Protein AF-A0A7Z8Z930-F1 (afdb_monomer_lite)

pLDDT: mean 85.15, std 15.73, range [36.62, 97.25]

Structure (mmCIF, N/CA/C/O backbone):
data_AF-A0A7Z8Z930-F1
#
_entry.id   AF-A0A7Z8Z930-F1
#
loop_
_atom_site.group_PDB
_atom_site.id
_atom_site.type_symbol
_atom_site.label_atom_id
_atom_site.label_alt_id
_atom_site.label_comp_id
_atom_site.label_asym_id
_atom_site.label_entity_id
_atom_site.label_seq_id
_atom_site.pdbx_PDB_ins_code
_atom_site.Cartn_x
_atom_site.Cartn_y
_atom_site.Cartn_z
_atom_site.occupancy
_atom_site.B_iso_or_equiv
_atom_site.auth_seq_id
_atom_site.auth_comp_id
_atom_site.auth_asym_id
_atom_site.auth_atom_id
_atom_site.pdbx_PDB_model_num
ATOM 1 N N . MET A 1 1 ? -2.636 -8.392 13.521 1.00 57.28 1 MET A N 1
ATOM 2 C CA . MET A 1 1 ? -1.288 -8.944 13.251 1.00 57.28 1 MET A CA 1
ATOM 3 C C . MET A 1 1 ? -0.399 -7.845 12.679 1.00 57.28 1 MET A C 1
ATOM 5 O O . MET A 1 1 ? -0.938 -7.001 11.967 1.00 57.28 1 MET A O 1
ATOM 9 N N . PRO A 1 2 ? 0.914 -7.826 12.970 1.00 68.19 2 PRO A N 1
ATOM 10 C CA . PRO A 1 2 ? 1.836 -6.862 12.371 1.00 68.19 2 PRO A CA 1
ATOM 11 C C . PRO A 1 2 ? 1.933 -7.048 10.858 1.00 68.19 2 PRO A C 1
ATOM 13 O O . PRO A 1 2 ? 2.061 -8.174 10.365 1.00 68.19 2 PRO A O 1
ATOM 16 N N . VAL A 1 3 ? 1.929 -5.941 10.119 1.00 73.56 3 VAL A N 1
ATOM 17 C CA . VAL A 1 3 ? 2.059 -5.966 8.656 1.00 73.56 3 VAL A CA 1
ATOM 18 C C . VAL A 1 3 ? 3.474 -6.368 8.226 1.00 73.56 3 VAL A C 1
ATOM 20 O O . VAL A 1 3 ? 4.476 -5.809 8.672 1.00 73.56 3 VAL A O 1
ATOM 23 N N . ARG A 1 4 ? 3.582 -7.357 7.329 1.00 78.00 4 ARG A N 1
ATOM 24 C CA . ARG A 1 4 ? 4.873 -7.878 6.843 1.00 78.00 4 ARG A CA 1
ATOM 25 C C . ARG A 1 4 ? 5.242 -7.266 5.489 1.00 78.00 4 ARG A C 1
ATOM 27 O O . ARG A 1 4 ? 4.748 -7.703 4.457 1.00 78.00 4 ARG A O 1
ATOM 34 N N . TRP A 1 5 ? 6.179 -6.317 5.474 1.00 82.31 5 TRP A N 1
ATOM 35 C CA . TRP A 1 5 ? 6.638 -5.651 4.241 1.00 82.31 5 TRP A CA 1
ATOM 36 C C . TRP A 1 5 ? 7.535 -6.527 3.345 1.00 82.31 5 TRP A C 1
ATOM 38 O O . TRP A 1 5 ? 7.648 -6.281 2.147 1.00 82.31 5 TRP A O 1
ATOM 48 N N . LYS A 1 6 ? 8.166 -7.580 3.893 1.00 87.25 6 LYS A N 1
ATOM 49 C CA . LYS A 1 6 ? 9.123 -8.434 3.154 1.00 87.25 6 LYS A CA 1
ATOM 50 C C . LYS A 1 6 ? 8.535 -9.038 1.872 1.00 87.25 6 LYS A C 1
ATOM 52 O O . LYS A 1 6 ? 9.249 -9.184 0.885 1.00 87.25 6 LYS A O 1
ATOM 57 N N . GLY A 1 7 ? 7.238 -9.360 1.874 1.00 90.50 7 GLY A N 1
ATOM 58 C CA . GLY A 1 7 ? 6.550 -9.862 0.683 1.00 90.50 7 GLY A CA 1
ATOM 59 C C . GLY A 1 7 ? 6.536 -8.845 -0.463 1.00 90.50 7 GLY A C 1
ATOM 60 O O . GLY A 1 7 ? 6.716 -9.232 -1.613 1.00 90.50 7 GLY A O 1
ATOM 61 N N . ALA A 1 8 ? 6.387 -7.554 -0.150 1.00 93.00 8 ALA A N 1
ATOM 62 C CA . ALA A 1 8 ? 6.377 -6.473 -1.135 1.00 93.00 8 ALA A CA 1
ATOM 63 C C . ALA A 1 8 ? 7.746 -6.329 -1.813 1.00 93.00 8 ALA A C 1
ATOM 65 O O . ALA A 1 8 ? 7.830 -6.163 -3.027 1.00 93.00 8 ALA A O 1
ATOM 66 N N . ALA A 1 9 ? 8.822 -6.468 -1.032 1.00 92.81 9 ALA A N 1
ATOM 67 C CA . ALA A 1 9 ? 10.189 -6.460 -1.545 1.00 92.81 9 ALA A CA 1
ATOM 68 C C . ALA A 1 9 ? 10.449 -7.631 -2.502 1.00 92.81 9 ALA A C 1
ATOM 70 O O . ALA A 1 9 ? 11.022 -7.437 -3.572 1.00 92.81 9 ALA A O 1
ATOM 71 N N . SER A 1 10 ? 9.992 -8.836 -2.137 1.00 93.06 10 SER A N 1
ATOM 72 C CA . SER A 1 10 ? 10.103 -10.014 -3.003 1.00 93.06 10 SER A CA 1
ATOM 73 C C . SER A 1 10 ? 9.321 -9.830 -4.303 1.00 93.06 10 SER A C 1
ATOM 75 O O . SER A 1 10 ? 9.858 -10.109 -5.369 1.00 93.06 10 SER A O 1
ATOM 77 N N . LEU A 1 11 ? 8.083 -9.328 -4.230 1.00 93.94 11 LEU A N 1
ATOM 78 C CA . LEU A 1 11 ? 7.245 -9.070 -5.405 1.00 93.94 11 LEU A CA 1
ATOM 79 C C . LEU A 1 11 ? 7.896 -8.053 -6.354 1.00 93.94 11 LEU A C 1
ATOM 81 O O . LEU A 1 11 ? 7.994 -8.303 -7.554 1.00 93.94 11 LEU A O 1
ATOM 85 N N . CYS A 1 12 ? 8.383 -6.939 -5.805 1.00 94.44 12 CYS A N 1
ATOM 86 C CA . CYS A 1 12 ? 9.110 -5.907 -6.543 1.00 94.44 12 CYS A CA 1
ATOM 87 C C . CYS A 1 12 ? 10.331 -6.494 -7.273 1.00 94.44 12 CYS A C 1
ATOM 89 O O . CYS A 1 12 ? 10.529 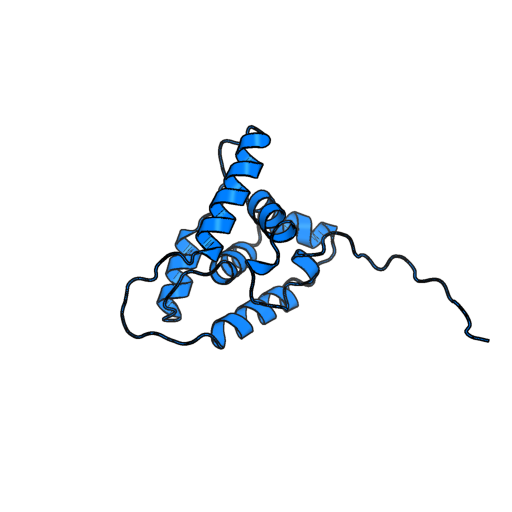-6.254 -8.465 1.00 94.44 12 CYS A O 1
ATOM 91 N N . GLN A 1 13 ? 11.104 -7.340 -6.585 1.00 93.12 13 GLN A N 1
ATOM 92 C CA . GLN A 1 13 ? 12.273 -7.993 -7.166 1.00 93.12 13 GLN A CA 1
ATOM 93 C C . GLN A 1 13 ? 11.907 -8.983 -8.279 1.00 93.12 13 GLN A C 1
ATOM 95 O O . GLN A 1 13 ? 12.541 -8.960 -9.332 1.00 93.12 13 GLN A O 1
ATOM 100 N N . THR A 1 14 ? 10.882 -9.820 -8.088 1.00 93.31 14 THR A N 1
ATOM 101 C CA . THR A 1 14 ? 10.423 -10.779 -9.109 1.00 93.31 14 THR A CA 1
ATOM 102 C C . THR A 1 14 ? 9.923 -10.081 -10.374 1.00 93.31 14 THR A C 1
ATOM 104 O O . THR A 1 14 ? 10.151 -10.586 -11.471 1.00 93.31 14 THR A O 1
ATOM 107 N N . ARG A 1 15 ? 9.292 -8.907 -10.247 1.00 93.50 15 ARG A N 1
ATOM 108 C CA . ARG A 1 15 ? 8.837 -8.098 -11.392 1.00 93.50 15 ARG A CA 1
ATOM 109 C C . ARG A 1 15 ? 9.923 -7.195 -11.992 1.00 93.50 15 ARG A C 1
ATOM 111 O O . ARG A 1 15 ? 9.688 -6.561 -13.017 1.00 93.50 15 ARG A O 1
ATOM 118 N N . ALA A 1 16 ? 11.119 -7.176 -11.398 1.00 93.94 16 ALA A N 1
ATOM 119 C CA . ALA A 1 16 ? 12.235 -6.313 -11.778 1.00 93.94 16 ALA A CA 1
ATOM 120 C C . ALA A 1 16 ? 11.886 -4.814 -11.737 1.00 93.94 16 ALA A C 1
ATOM 122 O O . ALA A 1 16 ? 12.313 -4.050 -12.599 1.00 93.94 16 ALA A O 1
ATOM 123 N N . HIS A 1 17 ? 11.114 -4.374 -10.743 1.00 94.31 17 HIS A N 1
ATOM 124 C CA . HIS A 1 17 ? 10.868 -2.948 -10.518 1.00 94.31 17 HIS A CA 1
ATOM 125 C C . HIS A 1 17 ? 12.024 -2.323 -9.723 1.00 94.31 17 HIS A C 1
ATOM 127 O O . HIS A 1 17 ? 12.658 -2.984 -8.899 1.00 94.31 17 HIS A O 1
ATOM 133 N N . ALA A 1 18 ? 12.319 -1.045 -9.976 1.00 93.06 18 ALA A N 1
ATOM 134 C CA . ALA A 1 18 ? 13.427 -0.345 -9.318 1.00 93.06 18 ALA A CA 1
ATOM 135 C C . ALA A 1 18 ? 13.141 -0.026 -7.838 1.00 93.06 18 ALA A C 1
ATOM 137 O O . ALA A 1 18 ? 14.049 -0.051 -7.004 1.00 93.06 18 ALA A O 1
ATOM 138 N N . GLU A 1 19 ? 11.877 0.254 -7.517 1.00 94.81 19 GLU A N 1
ATOM 139 C CA . GLU A 1 19 ? 11.442 0.683 -6.192 1.00 94.81 19 GLU A CA 1
ATOM 140 C C . GLU A 1 19 ? 10.281 -0.168 -5.676 1.00 94.81 19 GLU A C 1
ATOM 142 O O . GLU A 1 19 ? 9.377 -0.572 -6.415 1.00 94.81 19 GLU A O 1
ATOM 147 N N . ILE A 1 20 ? 10.288 -0.404 -4.367 1.00 95.38 20 ILE A N 1
ATOM 148 C CA . ILE A 1 20 ? 9.165 -0.957 -3.629 1.00 95.38 20 ILE A CA 1
ATOM 149 C C . ILE A 1 20 ? 8.177 0.188 -3.415 1.00 95.38 20 ILE A C 1
ATOM 151 O O . ILE A 1 20 ? 8.435 1.150 -2.683 1.00 95.38 20 ILE A O 1
ATOM 155 N N . LEU A 1 21 ? 7.046 0.070 -4.095 1.00 96.06 21 LEU A N 1
ATOM 156 C CA . LEU A 1 21 ? 5.945 1.028 -4.056 1.00 96.06 21 LEU A CA 1
ATOM 157 C C . LEU A 1 21 ? 4.850 0.585 -3.070 1.00 96.06 21 LEU A C 1
ATOM 159 O O . LEU A 1 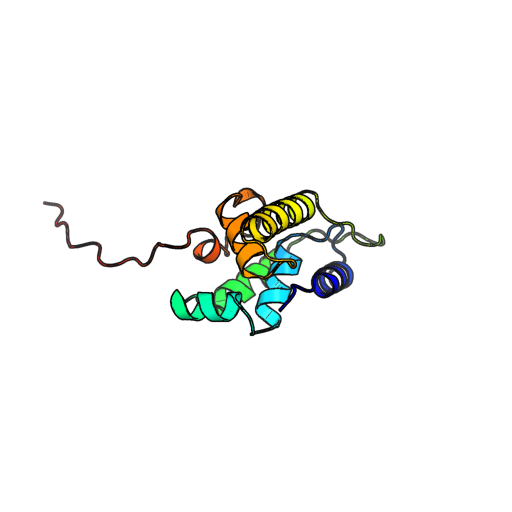21 ? 4.738 -0.621 -2.808 1.00 96.06 21 LEU A O 1
ATOM 163 N N . PRO A 1 22 ? 4.020 1.511 -2.559 1.00 95.50 22 PRO A N 1
ATOM 164 C CA . PRO A 1 22 ? 2.834 1.186 -1.763 1.00 95.50 22 PRO A CA 1
ATOM 165 C C . PRO A 1 22 ? 1.926 0.113 -2.389 1.00 95.50 22 PRO A C 1
ATOM 167 O O . PRO A 1 22 ? 1.434 -0.762 -1.676 1.00 95.50 22 PRO A O 1
ATOM 170 N N . GLU A 1 23 ? 1.793 0.084 -3.716 1.00 95.75 23 GLU A N 1
ATOM 171 C CA . GLU A 1 23 ? 1.015 -0.898 -4.486 1.00 95.75 23 GLU A CA 1
ATOM 172 C C . GLU A 1 23 ? 1.523 -2.328 -4.298 1.00 95.75 23 GLU A C 1
ATOM 174 O O . GLU A 1 23 ? 0.730 -3.256 -4.136 1.00 95.75 23 GLU A O 1
ATOM 179 N N . HIS A 1 24 ? 2.845 -2.521 -4.239 1.00 95.81 24 HIS A N 1
ATOM 180 C CA . HIS A 1 24 ? 3.422 -3.842 -3.979 1.00 95.81 24 HIS A CA 1
ATOM 181 C C . HIS A 1 24 ? 3.017 -4.352 -2.601 1.00 95.81 24 HIS A C 1
ATOM 183 O O . HIS A 1 24 ? 2.744 -5.539 -2.420 1.00 95.81 24 HIS A O 1
ATOM 189 N N . TRP A 1 25 ? 3.007 -3.460 -1.610 1.00 93.94 25 TRP A N 1
ATOM 190 C CA . TRP A 1 25 ? 2.609 -3.833 -0.263 1.00 93.94 25 TRP A CA 1
ATOM 191 C C . TRP A 1 25 ? 1.113 -4.089 -0.189 1.00 93.94 25 TRP A C 1
ATOM 193 O O . TRP A 1 25 ? 0.695 -5.085 0.402 1.00 93.94 25 TRP A O 1
ATOM 203 N N . ARG A 1 26 ? 0.317 -3.251 -0.853 1.00 92.25 26 ARG A N 1
ATOM 204 C CA . ARG A 1 26 ? -1.131 -3.389 -0.901 1.00 92.25 26 ARG A CA 1
ATOM 205 C C . AR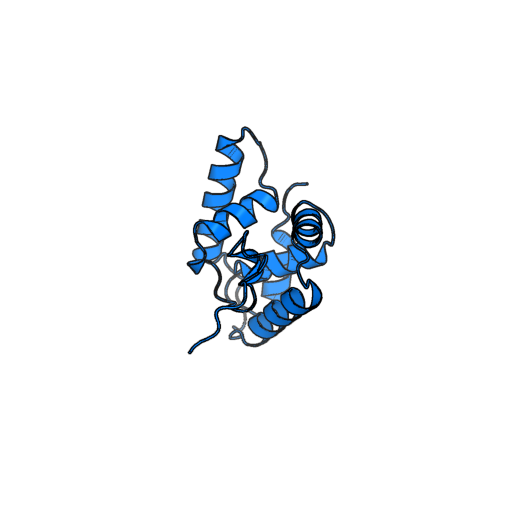G A 1 26 ? -1.558 -4.726 -1.493 1.00 92.25 26 ARG A C 1
ATOM 207 O O . ARG A 1 26 ? -2.344 -5.422 -0.856 1.00 92.25 26 ARG A O 1
ATOM 214 N N . LEU A 1 27 ? -0.983 -5.123 -2.629 1.00 93.62 27 LEU A N 1
ATOM 215 C CA . LEU A 1 27 ? -1.276 -6.417 -3.248 1.00 93.62 27 LEU A CA 1
ATOM 216 C C . LEU A 1 27 ? -0.951 -7.578 -2.296 1.00 93.62 27 LEU A C 1
ATOM 218 O O . LEU A 1 27 ? -1.763 -8.478 -2.115 1.00 93.62 27 LEU A O 1
ATOM 222 N N . LYS A 1 28 ? 0.192 -7.529 -1.598 1.00 92.38 28 LYS A N 1
ATOM 223 C CA . LYS A 1 28 ? 0.546 -8.569 -0.617 1.00 92.38 28 LYS A CA 1
ATOM 224 C C . LYS A 1 28 ? -0.381 -8.608 0.598 1.00 92.38 28 LYS A C 1
ATOM 226 O O . LYS A 1 28 ? -0.532 -9.679 1.174 1.00 92.38 28 LYS A O 1
ATOM 231 N N . LEU A 1 29 ? -0.960 -7.480 1.011 1.00 90.12 29 LEU A N 1
ATOM 232 C CA . LEU A 1 29 ? -1.962 -7.454 2.083 1.00 90.12 29 LEU A CA 1
ATOM 233 C C . LEU A 1 29 ? -3.289 -8.062 1.617 1.00 90.12 29 LEU A C 1
ATOM 235 O O . LEU A 1 29 ? -3.913 -8.779 2.389 1.00 90.12 29 LEU A O 1
ATOM 239 N N . LEU A 1 30 ? -3.697 -7.819 0.366 1.00 89.94 30 LEU A N 1
ATOM 240 C CA . LEU A 1 30 ? -4.873 -8.470 -0.222 1.00 89.94 30 LEU A CA 1
ATOM 241 C C . LEU A 1 30 ? -4.669 -9.990 -0.318 1.00 89.94 30 LEU A C 1
ATOM 243 O O . LEU A 1 30 ? -5.544 -10.753 0.073 1.00 89.94 30 LEU A O 1
ATOM 247 N N . GLU A 1 31 ? -3.481 -10.427 -0.746 1.00 90.19 31 GLU A N 1
ATOM 248 C CA . GLU A 1 31 ? -3.135 -11.849 -0.913 1.00 90.19 31 GLU A CA 1
ATOM 249 C C . GLU A 1 31 ? -3.188 -12.638 0.398 1.00 90.19 31 GLU A C 1
ATOM 251 O O . GLU A 1 31 ? -3.463 -13.834 0.392 1.00 90.19 31 GLU A O 1
ATOM 256 N N . GLN A 1 32 ? -2.909 -11.984 1.531 1.00 87.88 32 GLN A N 1
ATOM 257 C CA . GLN A 1 32 ? -2.980 -12.631 2.842 1.00 87.88 32 GLN A CA 1
ATOM 258 C C . GLN A 1 32 ? -4.399 -13.099 3.175 1.00 87.88 32 GLN A C 1
ATOM 260 O O . GLN A 1 32 ? -4.547 -14.071 3.909 1.00 87.88 32 GLN A O 1
ATOM 265 N N . GLY A 1 33 ? -5.430 -12.427 2.652 1.00 83.19 33 GLY A N 1
ATOM 266 C CA . GLY A 1 33 ? -6.827 -12.812 2.853 1.00 83.19 33 GLY A CA 1
ATOM 267 C C . GLY A 1 33 ? -7.327 -12.691 4.298 1.00 83.19 33 GLY A C 1
ATOM 268 O O . GLY A 1 33 ? -8.483 -13.012 4.569 1.00 83.19 33 GLY A O 1
ATOM 269 N N . GLU A 1 34 ? -6.519 -12.175 5.226 1.00 84.69 34 GLU A N 1
ATOM 270 C CA . GLU A 1 34 ? -6.842 -12.043 6.648 1.00 84.69 34 GLU A CA 1
ATOM 271 C C . GLU A 1 34 ? -6.436 -10.674 7.221 1.00 84.69 34 GLU A C 1
ATOM 273 O O . GLU A 1 34 ? -5.584 -9.969 6.680 1.00 84.69 34 GLU A O 1
ATOM 278 N N . GLY A 1 35 ? -7.032 -10.299 8.358 1.00 85.94 35 GLY A N 1
ATOM 279 C CA . GLY A 1 35 ? -6.727 -9.054 9.073 1.00 85.94 35 GLY A CA 1
ATOM 280 C C . GLY A 1 35 ? -7.712 -7.915 8.802 1.00 85.94 35 GLY A C 1
ATOM 281 O O . GLY A 1 35 ? -8.829 -8.141 8.337 1.00 85.94 35 GLY A O 1
ATOM 282 N N . ASP A 1 36 ? -7.309 -6.682 9.140 1.00 89.94 36 ASP A N 1
ATOM 283 C CA . ASP A 1 36 ? -8.225 -5.529 9.142 1.00 89.94 36 ASP A CA 1
ATOM 284 C C . ASP A 1 36 ? -8.771 -5.242 7.735 1.00 89.94 36 ASP A C 1
ATOM 286 O O . ASP A 1 36 ? -9.934 -4.890 7.580 1.00 89.94 36 ASP A O 1
ATOM 290 N N . LEU A 1 37 ? -7.949 -5.454 6.703 1.00 86.12 37 LEU A N 1
ATOM 291 C CA . LEU A 1 37 ? -8.346 -5.300 5.308 1.00 86.12 37 LEU A CA 1
ATOM 292 C C . LEU A 1 37 ? -9.522 -6.211 4.924 1.00 86.12 37 LEU A C 1
ATOM 294 O O . LEU A 1 37 ? -10.498 -5.729 4.364 1.00 86.12 37 LEU A O 1
ATOM 298 N N . THR A 1 38 ? -9.470 -7.500 5.261 1.00 87.69 38 THR A N 1
ATOM 299 C CA . THR A 1 38 ? -10.569 -8.434 4.966 1.00 87.69 38 THR A CA 1
ATOM 300 C C . THR A 1 38 ? -11.843 -8.069 5.721 1.00 87.69 38 THR A C 1
ATOM 302 O O . THR A 1 38 ? -12.939 -8.229 5.189 1.00 87.69 38 THR A O 1
ATOM 305 N N . VAL A 1 39 ? -11.716 -7.574 6.956 1.00 90.31 39 VAL A N 1
ATOM 306 C CA . VAL A 1 39 ? -12.869 -7.108 7.740 1.00 90.31 39 VAL A CA 1
ATOM 307 C C . VAL A 1 39 ? -13.501 -5.889 7.073 1.00 90.31 39 VAL A C 1
ATOM 309 O O . VAL A 1 39 ? -14.700 -5.899 6.819 1.00 90.31 39 VAL A O 1
ATOM 312 N N . LEU A 1 40 ? -12.701 -4.882 6.719 1.00 87.81 40 LEU A N 1
ATOM 313 C CA . LEU A 1 40 ? -13.180 -3.669 6.051 1.00 87.81 40 LEU A CA 1
ATOM 314 C C . LEU A 1 40 ? -13.791 -3.976 4.682 1.00 87.81 40 LEU A C 1
ATOM 316 O O . LEU A 1 40 ? -14.872 -3.483 4.387 1.00 87.81 40 LEU A O 1
ATOM 320 N N . ALA A 1 41 ? -13.162 -4.848 3.895 1.00 87.69 4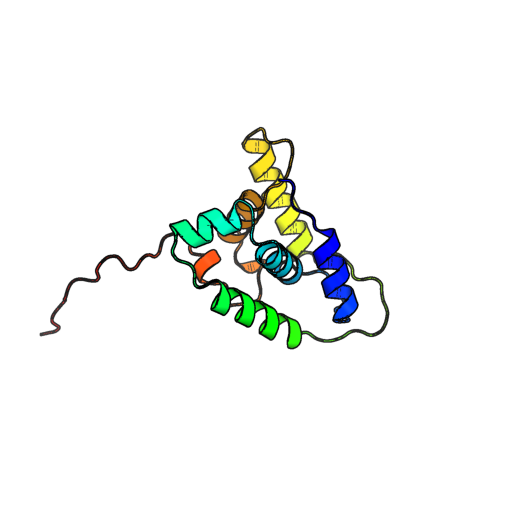1 ALA A N 1
ATOM 321 C CA . ALA A 1 41 ? -13.691 -5.281 2.608 1.00 87.69 41 ALA A CA 1
ATOM 322 C C . ALA A 1 41 ? -15.094 -5.884 2.719 1.00 87.69 41 ALA A C 1
ATOM 324 O O . ALA A 1 41 ? -15.941 -5.623 1.876 1.00 87.69 41 ALA A O 1
ATOM 325 N N . ARG A 1 42 ? -15.355 -6.662 3.776 1.00 88.19 42 ARG A N 1
ATOM 326 C CA . ARG A 1 42 ? -16.688 -7.216 4.040 1.00 88.19 42 ARG A CA 1
ATOM 327 C C . ARG A 1 42 ? -17.667 -6.154 4.526 1.00 88.19 42 ARG A C 1
ATOM 329 O O . ARG A 1 42 ? -18.810 -6.171 4.099 1.00 88.19 42 ARG A O 1
ATOM 336 N N . CYS A 1 43 ? -17.232 -5.259 5.413 1.00 89.12 43 CYS A N 1
ATOM 337 C CA . CYS A 1 43 ? -18.090 -4.206 5.960 1.00 89.12 43 CYS A CA 1
ATOM 338 C C . CYS A 1 43 ? -18.536 -3.188 4.904 1.00 89.12 43 CYS A C 1
ATOM 340 O O . CYS A 1 43 ? -19.635 -2.663 5.013 1.00 89.12 43 CYS A O 1
ATOM 342 N N . TYR A 1 44 ? -17.680 -2.898 3.923 1.00 86.75 44 TYR A N 1
ATOM 343 C CA . TYR A 1 44 ? -17.933 -1.922 2.859 1.00 86.75 44 TYR A CA 1
ATOM 344 C C . TYR A 1 44 ? -18.232 -2.571 1.503 1.00 86.75 44 TYR A C 1
ATOM 346 O O . TYR A 1 44 ? -18.212 -1.881 0.490 1.00 86.75 44 TYR A O 1
ATOM 354 N N . GLU A 1 45 ? -18.456 -3.889 1.483 1.00 88.06 45 GLU A N 1
ATOM 355 C CA . GLU A 1 45 ? -18.796 -4.659 0.278 1.00 88.06 45 GLU A CA 1
ATOM 356 C C . GLU A 1 45 ? -17.849 -4.394 -0.905 1.00 88.06 45 GLU A C 1
ATOM 358 O O . GLU A 1 45 ? -18.255 -4.264 -2.058 1.00 88.06 45 GLU A O 1
ATOM 363 N N . TRP A 1 46 ? -16.549 -4.303 -0.618 1.00 88.75 46 TRP A N 1
ATOM 364 C CA . TRP A 1 46 ? -15.545 -4.081 -1.649 1.00 88.75 46 TRP A CA 1
ATOM 365 C C . TRP A 1 46 ? -15.474 -5.265 -2.611 1.00 88.75 46 TRP A C 1
ATOM 367 O O . TRP A 1 46 ? -15.318 -6.415 -2.190 1.00 88.75 46 TRP A O 1
ATOM 377 N N . ASP A 1 47 ? -15.475 -4.964 -3.910 1.00 89.75 47 ASP A N 1
ATOM 378 C CA . ASP A 1 47 ? -15.122 -5.930 -4.944 1.00 89.75 47 ASP A CA 1
ATOM 379 C C . ASP A 1 47 ? -13.610 -6.201 -4.904 1.00 89.75 47 ASP A C 1
ATOM 381 O O . ASP A 1 47 ? -12.784 -5.513 -5.511 1.00 89.75 47 ASP A O 1
ATOM 385 N N . MET A 1 48 ? -13.246 -7.211 -4.119 1.00 88.50 48 MET A N 1
ATOM 386 C CA . MET A 1 48 ? -11.858 -7.599 -3.889 1.00 88.50 48 MET A CA 1
ATOM 387 C C . MET A 1 48 ? -11.180 -8.153 -5.140 1.00 88.50 48 MET A C 1
ATOM 389 O O . MET A 1 48 ? -9.965 -7.993 -5.274 1.00 88.50 48 MET A O 1
ATOM 393 N N . ASP A 1 49 ? -11.942 -8.768 -6.045 1.00 91.50 49 ASP A N 1
ATOM 394 C CA . ASP A 1 49 ? -11.405 -9.297 -7.294 1.00 91.50 49 ASP A CA 1
ATOM 395 C C . ASP A 1 49 ? -11.031 -8.143 -8.224 1.00 91.50 49 ASP A C 1
ATOM 397 O O . ASP A 1 49 ? -9.906 -8.112 -8.728 1.00 91.50 49 ASP A O 1
ATOM 401 N N . SER A 1 50 ? -11.905 -7.144 -8.374 1.00 91.69 50 SER A N 1
ATOM 402 C CA . SER A 1 50 ? -11.603 -5.940 -9.159 1.00 91.69 50 SER A CA 1
ATOM 403 C C . SER A 1 50 ? -10.394 -5.181 -8.602 1.00 91.69 50 SER A C 1
ATOM 405 O O . SER A 1 50 ? -9.440 -4.918 -9.336 1.00 91.69 50 SER A O 1
ATOM 407 N N . LEU A 1 51 ? -10.347 -4.937 -7.284 1.00 91.44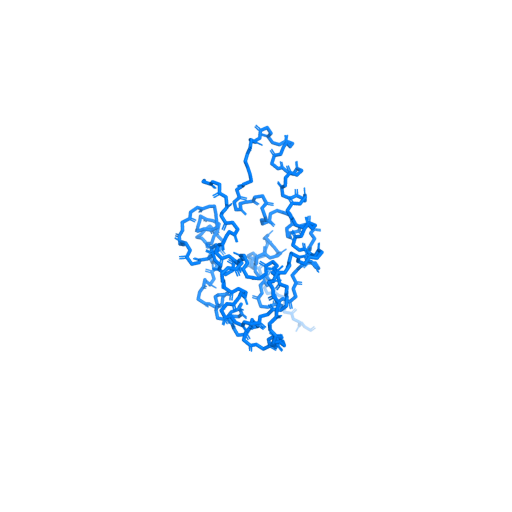 51 LEU A N 1
ATOM 408 C CA . LEU A 1 51 ? -9.200 -4.284 -6.630 1.00 91.44 51 LEU A CA 1
ATOM 409 C C . LEU A 1 51 ? -7.884 -5.045 -6.851 1.00 91.44 51 LEU A C 1
ATOM 411 O O . LEU A 1 51 ? -6.822 -4.439 -7.028 1.00 91.44 51 LEU A O 1
ATOM 415 N N . TRP A 1 52 ? -7.939 -6.379 -6.806 1.00 93.50 52 TRP A N 1
ATOM 416 C CA . TRP A 1 52 ? -6.787 -7.231 -7.071 1.00 93.50 52 TRP A CA 1
ATOM 417 C C . TRP A 1 52 ? -6.316 -7.105 -8.521 1.00 93.50 52 TRP A C 1
ATOM 419 O O . TRP A 1 52 ? -5.121 -6.909 -8.754 1.00 93.50 52 TRP A O 1
ATOM 429 N N . GLN A 1 53 ? -7.233 -7.207 -9.488 1.00 94.56 53 GLN A N 1
ATOM 430 C CA . GLN A 1 53 ? -6.907 -7.124 -10.915 1.00 94.56 53 GLN A CA 1
ATOM 431 C C . GLN A 1 53 ? -6.341 -5.754 -11.290 1.00 94.56 53 GLN A C 1
ATOM 433 O O . GLN A 1 53 ? -5.331 -5.694 -11.994 1.00 94.56 53 GLN A O 1
ATOM 438 N N . ASP A 1 54 ? -6.913 -4.674 -10.762 1.00 94.50 54 ASP A N 1
ATOM 439 C CA . ASP A 1 54 ? -6.439 -3.313 -11.015 1.00 94.50 54 ASP A CA 1
ATOM 440 C C . ASP A 1 54 ? -5.007 -3.109 -10.513 1.00 94.50 54 ASP A C 1
ATOM 442 O O . ASP A 1 54 ? -4.144 -2.613 -11.244 1.00 94.50 54 ASP A O 1
ATOM 446 N N . LEU A 1 55 ? -4.710 -3.561 -9.290 1.00 94.69 55 LEU A N 1
ATOM 447 C CA . LEU A 1 55 ? -3.352 -3.526 -8.742 1.00 94.69 55 LEU A CA 1
ATOM 448 C C . LEU A 1 55 ? -2.376 -4.369 -9.556 1.00 94.69 55 LEU A C 1
ATOM 450 O O . LEU A 1 55 ? -1.248 -3.939 -9.812 1.00 94.69 55 LEU A O 1
ATOM 454 N N . LEU A 1 56 ? -2.787 -5.583 -9.924 1.00 95.31 56 LEU A N 1
ATOM 455 C CA . LEU A 1 56 ? -1.950 -6.515 -10.664 1.00 95.31 56 LEU A CA 1
ATOM 456 C C . LEU A 1 56 ? -1.593 -5.940 -12.038 1.00 95.31 56 LEU A C 1
ATOM 458 O O . LEU A 1 56 ? -0.406 -5.853 -12.368 1.00 95.31 56 LEU A O 1
ATOM 462 N N . GLY A 1 57 ? -2.606 -5.479 -12.776 1.00 96.00 57 GLY A N 1
ATOM 463 C CA . GLY A 1 57 ? -2.473 -4.870 -14.094 1.00 96.00 57 GLY A CA 1
ATOM 464 C C . GLY A 1 57 ? -1.664 -3.577 -14.055 1.00 96.00 57 GLY A C 1
ATOM 465 O O . GLY A 1 57 ? -0.770 -3.383 -14.880 1.00 96.00 57 GLY A O 1
ATOM 466 N N . TRP A 1 58 ? -1.889 -2.722 -13.054 1.00 96.31 58 TRP A N 1
ATOM 467 C CA . TRP A 1 58 ? -1.082 -1.517 -12.869 1.00 96.31 58 TRP A CA 1
ATOM 468 C C . TRP A 1 58 ? 0.389 -1.855 -12.624 1.00 96.31 58 TRP A C 1
ATOM 470 O O . TRP A 1 58 ? 1.272 -1.279 -13.265 1.00 96.31 58 TRP A O 1
ATOM 480 N N . LEU A 1 59 ? 0.667 -2.820 -11.741 1.00 96.06 59 LEU A N 1
ATOM 481 C CA . LEU A 1 59 ? 2.028 -3.266 -11.465 1.00 96.06 59 LEU A CA 1
ATOM 482 C C . LEU A 1 59 ? 2.674 -3.911 -12.704 1.00 96.06 59 LEU A C 1
ATOM 484 O O . LEU A 1 59 ? 3.881 -3.792 -12.869 1.00 96.06 59 LEU A O 1
ATOM 488 N N . ASP A 1 60 ? 1.926 -4.597 -13.569 1.00 95.44 60 ASP A N 1
ATOM 489 C CA . ASP A 1 60 ? 2.478 -5.236 -14.778 1.00 95.44 60 ASP A CA 1
ATOM 490 C C . ASP A 1 60 ? 2.897 -4.226 -15.857 1.00 95.44 60 ASP A C 1
ATOM 492 O O . ASP A 1 60 ? 3.764 -4.528 -16.683 1.00 95.44 60 ASP A O 1
ATOM 496 N N . ASN A 1 61 ? 2.346 -3.012 -15.797 1.00 94.81 61 ASN A N 1
ATOM 497 C CA . ASN A 1 61 ? 2.670 -1.899 -16.688 1.00 94.81 61 ASN A CA 1
ATOM 498 C C . ASN A 1 61 ? 3.849 -1.036 -16.204 1.00 94.81 61 ASN A C 1
ATOM 500 O O . ASN A 1 61 ? 4.236 -0.090 -16.893 1.00 94.81 61 ASN A O 1
ATOM 504 N N . GLN A 1 62 ? 4.435 -1.330 -15.039 1.00 94.69 62 GLN A N 1
ATOM 505 C CA . GLN A 1 62 ? 5.550 -0.540 -14.520 1.00 94.69 62 GLN A CA 1
ATOM 506 C C . GLN A 1 62 ? 6.856 -0.822 -15.277 1.00 94.69 62 GLN A C 1
ATOM 508 O O . GLN A 1 62 ? 7.104 -1.949 -15.725 1.00 94.69 62 GLN A O 1
ATOM 513 N N . PRO A 1 63 ? 7.733 0.189 -15.424 1.00 92.12 63 PRO A N 1
ATOM 514 C CA . PRO A 1 63 ? 9.003 0.010 -16.105 1.00 92.12 63 PRO A CA 1
ATOM 515 C C . PRO A 1 63 ? 9.877 -0.999 -15.358 1.00 92.12 63 PRO A C 1
ATOM 517 O O . PRO A 1 63 ? 10.101 -0.906 -14.148 1.00 92.12 63 PRO A O 1
ATOM 520 N N . ARG A 1 64 ? 10.423 -1.951 -16.116 1.00 92.25 64 ARG A N 1
ATOM 521 C CA . ARG A 1 64 ? 11.384 -2.925 -15.602 1.00 92.25 64 ARG A CA 1
ATOM 522 C C . ARG A 1 64 ? 12.784 -2.326 -15.630 1.00 92.25 64 ARG A C 1
ATOM 524 O O . ARG A 1 64 ? 13.195 -1.735 -16.625 1.00 92.25 64 ARG A O 1
ATOM 531 N N . SER A 1 65 ? 13.529 -2.518 -14.553 1.00 85.75 65 SER A N 1
ATOM 532 C CA . SER A 1 65 ? 14.911 -2.084 -14.399 1.00 85.75 65 SER A CA 1
ATOM 533 C C . SER A 1 65 ? 15.817 -3.289 -14.188 1.00 85.75 65 SER A C 1
ATOM 535 O O . SER A 1 65 ? 15.536 -4.190 -13.394 1.00 85.75 65 SER A O 1
ATOM 537 N N . VAL A 1 66 ? 16.926 -3.329 -14.923 1.00 71.94 66 VAL A N 1
ATOM 538 C CA . VAL A 1 66 ? 17.841 -4.467 -14.909 1.00 71.94 66 VAL A CA 1
ATOM 539 C C . VAL A 1 66 ? 18.876 -4.262 -13.797 1.00 71.94 66 VAL A C 1
ATOM 541 O O . VAL A 1 66 ? 19.771 -3.437 -13.919 1.00 71.94 66 VAL A O 1
ATOM 544 N N . ARG A 1 67 ? 18.770 -5.081 -12.740 1.00 63.12 67 ARG A N 1
ATOM 545 C CA . ARG A 1 67 ? 19.799 -5.362 -11.714 1.00 63.12 67 ARG A CA 1
ATOM 546 C C . ARG A 1 67 ? 20.196 -4.224 -10.765 1.00 63.12 67 ARG A C 1
ATOM 548 O O . ARG A 1 67 ? 21.361 -3.855 -10.703 1.00 63.12 67 ARG A O 1
ATOM 555 N N . HIS A 1 68 ? 19.297 -3.860 -9.856 1.00 70.62 68 HIS A N 1
ATOM 556 C CA . HIS A 1 68 ? 19.687 -3.411 -8.513 1.00 70.62 68 HIS A CA 1
ATOM 557 C C . HIS A 1 68 ? 18.748 -4.017 -7.465 1.00 70.62 68 HIS A C 1
ATOM 559 O O . HIS A 1 68 ? 17.645 -4.461 -7.786 1.00 70.62 68 HIS A O 1
ATOM 565 N N . ARG A 1 69 ? 19.201 -4.095 -6.208 1.00 82.38 69 ARG A N 1
ATOM 566 C CA . ARG A 1 69 ? 18.310 -4.443 -5.096 1.00 82.38 69 ARG A CA 1
ATOM 567 C C . ARG A 1 69 ? 17.249 -3.338 -5.000 1.00 82.38 69 ARG A C 1
ATOM 569 O O . ARG A 1 69 ? 17.652 -2.177 -4.942 1.00 82.38 69 ARG A O 1
ATOM 576 N N . PRO A 1 70 ? 15.947 -3.668 -4.984 1.00 88.38 70 PRO A N 1
ATOM 577 C CA . PRO A 1 70 ? 14.920 -2.642 -4.962 1.00 88.38 70 PRO A CA 1
ATOM 578 C C . PRO A 1 70 ? 14.999 -1.839 -3.664 1.00 88.38 70 PRO A C 1
ATOM 580 O O . PRO A 1 70 ? 15.221 -2.401 -2.585 1.00 88.38 70 PRO A O 1
ATOM 583 N N . GLN A 1 71 ? 14.846 -0.525 -3.787 1.00 92.12 71 GLN A N 1
ATOM 584 C CA . GLN A 1 71 ? 14.852 0.413 -2.662 1.00 92.12 71 GLN A CA 1
ATOM 585 C C . GLN A 1 71 ? 13.420 0.764 -2.256 1.00 92.12 71 GLN A C 1
ATOM 587 O O . GLN A 1 71 ? 12.490 0.556 -3.029 1.00 92.12 71 GLN A O 1
ATOM 592 N N . LEU A 1 72 ? 13.216 1.274 -1.043 1.00 94.00 72 LEU A N 1
ATOM 593 C CA . LEU A 1 72 ? 11.911 1.819 -0.665 1.00 94.00 72 LEU A CA 1
ATOM 594 C C . LEU A 1 72 ? 11.695 3.136 -1.414 1.00 94.00 72 LEU A C 1
ATOM 596 O O . LEU A 1 72 ? 12.548 4.014 -1.337 1.00 94.00 72 LEU A O 1
ATOM 600 N N . SER A 1 73 ? 10.554 3.285 -2.082 1.00 95.94 73 SER A N 1
ATOM 601 C CA . SER A 1 73 ? 10.167 4.586 -2.636 1.00 95.94 73 SER A CA 1
ATOM 602 C C . SER A 1 73 ? 9.890 5.605 -1.533 1.00 95.94 73 SER A C 1
ATOM 604 O O . SER A 1 73 ? 9.484 5.244 -0.422 1.00 95.94 73 SER A O 1
ATOM 606 N N . ASP A 1 74 ? 10.027 6.890 -1.849 1.00 96.75 74 ASP A N 1
ATOM 607 C CA . ASP A 1 74 ? 9.665 7.982 -0.934 1.00 96.75 74 ASP A CA 1
ATOM 608 C C . ASP A 1 74 ? 8.190 7.915 -0.511 1.00 96.75 74 ASP A C 1
ATOM 610 O O . ASP A 1 74 ? 7.854 8.179 0.646 1.00 96.75 74 ASP A O 1
ATOM 614 N N . ALA A 1 75 ? 7.308 7.487 -1.421 1.00 96.31 75 ALA A N 1
ATOM 615 C CA . ALA A 1 75 ? 5.888 7.305 -1.136 1.00 96.31 75 ALA A CA 1
ATOM 616 C C . ALA A 1 75 ? 5.655 6.214 -0.080 1.00 96.31 75 ALA A C 1
ATOM 618 O O . ALA A 1 75 ? 4.906 6.415 0.877 1.00 96.31 75 ALA A O 1
ATOM 619 N N . LEU A 1 76 ? 6.348 5.077 -0.206 1.00 95.50 76 LEU A N 1
ATOM 620 C CA . LEU A 1 76 ? 6.269 3.992 0.768 1.00 95.50 76 LEU A CA 1
ATOM 621 C C . LEU A 1 76 ? 6.864 4.391 2.123 1.00 95.50 76 LEU A C 1
ATOM 623 O O . LEU A 1 76 ? 6.267 4.095 3.157 1.00 95.50 76 LEU A O 1
ATOM 627 N N . GLN A 1 77 ? 7.999 5.092 2.135 1.00 95.94 77 GLN A N 1
ATOM 628 C CA . GLN A 1 77 ? 8.592 5.612 3.372 1.00 95.94 77 GLN A CA 1
ATOM 629 C C . GLN A 1 77 ? 7.640 6.584 4.079 1.00 95.94 77 GLN A C 1
ATOM 631 O O . GLN A 1 77 ? 7.408 6.456 5.282 1.00 95.94 77 GLN A O 1
ATOM 636 N N . THR A 1 78 ? 7.029 7.498 3.323 1.00 96.88 78 THR A N 1
ATOM 637 C CA . THR A 1 78 ? 6.030 8.444 3.838 1.00 96.88 78 THR A CA 1
ATOM 638 C C . THR A 1 78 ? 4.826 7.706 4.417 1.00 96.88 78 THR A C 1
ATOM 640 O O . THR A 1 78 ? 4.407 8.006 5.534 1.00 96.88 78 THR A O 1
ATOM 643 N N . LEU A 1 79 ? 4.301 6.698 3.713 1.00 95.81 79 LEU A N 1
ATOM 644 C CA . LEU A 1 79 ? 3.183 5.888 4.198 1.00 95.81 79 LEU A CA 1
ATOM 645 C C . LEU A 1 79 ? 3.524 5.169 5.509 1.00 95.81 79 LEU A C 1
ATOM 647 O O . LEU A 1 79 ? 2.727 5.176 6.444 1.00 95.81 79 LEU A O 1
ATOM 651 N N . MET A 1 80 ? 4.717 4.575 5.605 1.00 95.00 80 MET A N 1
ATOM 652 C CA . MET A 1 80 ? 5.175 3.909 6.827 1.00 95.00 80 MET A CA 1
ATOM 653 C C . MET A 1 80 ? 5.257 4.879 8.009 1.00 95.00 80 MET A C 1
ATOM 655 O O . MET A 1 80 ? 4.851 4.526 9.114 1.00 95.00 80 MET A O 1
ATOM 659 N N . GLN A 1 81 ? 5.749 6.099 7.778 1.00 96.19 81 GLN A N 1
ATOM 660 C CA . GLN A 1 81 ? 5.816 7.140 8.804 1.00 96.19 81 GLN A CA 1
ATOM 661 C C . GLN A 1 81 ? 4.421 7.578 9.265 1.00 96.19 81 GLN A C 1
ATOM 663 O O . GLN A 1 81 ? 4.193 7.675 10.469 1.00 96.19 81 GLN A O 1
ATOM 668 N N . GLN A 1 82 ? 3.477 7.792 8.340 1.00 96.50 82 GLN A N 1
ATOM 669 C CA . GLN A 1 82 ? 2.096 8.141 8.701 1.00 96.50 82 GLN A CA 1
ATOM 670 C C . GLN A 1 82 ? 1.411 7.014 9.477 1.00 96.50 82 GLN A C 1
ATOM 672 O O . GLN A 1 82 ? 0.828 7.247 10.530 1.00 96.50 82 GLN A O 1
ATOM 677 N N . ALA A 1 83 ? 1.540 5.773 9.011 1.00 95.44 83 ALA A N 1
ATOM 678 C CA . ALA A 1 83 ? 0.946 4.627 9.687 1.00 95.44 83 ALA A CA 1
ATOM 679 C C . ALA A 1 83 ? 1.542 4.402 11.085 1.00 95.44 83 ALA A C 1
ATOM 681 O O . ALA A 1 83 ? 0.821 4.018 12.004 1.00 95.44 83 ALA A O 1
ATOM 682 N N . TRP A 1 84 ? 2.840 4.665 11.265 1.00 96.25 84 TRP A N 1
ATOM 683 C CA . TRP A 1 84 ? 3.465 4.658 12.587 1.00 96.25 84 TRP A CA 1
ATOM 684 C C . TRP A 1 84 ? 2.913 5.762 13.489 1.00 96.25 84 TRP A C 1
ATOM 686 O O . TRP A 1 84 ? 2.580 5.485 14.638 1.00 96.25 84 TRP A O 1
ATOM 696 N N . LEU A 1 85 ? 2.782 6.989 12.977 1.00 97.25 85 LEU A N 1
ATOM 697 C CA . LEU A 1 85 ? 2.216 8.105 13.732 1.00 97.25 85 LEU A CA 1
ATOM 698 C C . LEU A 1 85 ? 0.814 7.752 14.245 1.00 97.25 85 LEU A C 1
ATOM 700 O O . LEU A 1 85 ? 0.577 7.820 15.448 1.00 97.25 85 LEU A O 1
ATOM 704 N N . ILE A 1 86 ? -0.063 7.273 13.360 1.00 96.19 86 ILE A N 1
ATOM 705 C CA . ILE A 1 86 ? -1.429 6.849 13.699 1.00 96.19 86 ILE A CA 1
ATOM 706 C C . ILE A 1 86 ? -1.417 5.735 14.756 1.00 96.19 86 ILE A C 1
ATOM 708 O O . ILE A 1 86 ? -2.100 5.844 15.771 1.00 96.19 86 ILE A O 1
ATOM 712 N N . ALA A 1 87 ? -0.608 4.688 14.557 1.00 96.31 87 ALA A N 1
ATOM 713 C CA . ALA A 1 87 ? -0.490 3.584 15.512 1.00 96.31 87 ALA A CA 1
ATOM 714 C C . ALA A 1 87 ? -0.046 4.073 16.900 1.00 96.31 87 ALA A C 1
ATOM 716 O O . ALA A 1 87 ? -0.664 3.744 17.911 1.00 96.31 87 ALA A O 1
ATOM 717 N N . SER A 1 88 ? 0.999 4.904 16.936 1.00 96.94 88 SER A N 1
ATOM 718 C CA . SER A 1 88 ? 1.589 5.407 18.177 1.00 96.94 88 SER A CA 1
ATOM 719 C C . SER A 1 88 ? 0.642 6.325 18.955 1.00 96.94 88 SER A C 1
ATOM 721 O O . SER A 1 88 ? 0.588 6.242 20.180 1.00 96.94 88 SER A O 1
ATOM 723 N N . LEU A 1 89 ? -0.161 7.141 18.260 1.00 96.81 89 LEU A N 1
ATOM 724 C CA . LEU A 1 89 ? -1.195 7.977 18.878 1.00 96.81 89 LEU A CA 1
ATOM 725 C C . LEU A 1 89 ? -2.322 7.141 19.499 1.00 96.81 89 LEU A C 1
ATOM 727 O O . LEU A 1 89 ? -2.883 7.537 20.516 1.00 96.81 89 LEU A O 1
ATOM 731 N N . ASN A 1 90 ? -2.598 5.963 18.936 1.00 95.19 90 ASN A N 1
ATOM 732 C CA . ASN A 1 90 ? -3.555 4.996 19.476 1.00 95.19 90 ASN A CA 1
ATOM 733 C C . ASN A 1 90 ? -2.957 4.090 20.572 1.00 95.19 90 ASN A C 1
ATOM 735 O O . ASN A 1 90 ? -3.627 3.171 21.040 1.00 95.19 90 ASN A O 1
ATOM 739 N N . GLY A 1 91 ? -1.704 4.319 20.984 1.00 96.38 91 GLY A N 1
ATOM 740 C CA . GLY A 1 91 ? -1.014 3.494 21.979 1.00 96.38 91 GLY A CA 1
ATOM 741 C C . GLY A 1 91 ? -0.645 2.092 21.480 1.00 96.38 91 GLY A C 1
ATOM 742 O O . GLY A 1 91 ? -0.351 1.215 22.290 1.00 96.38 91 GLY A O 1
ATOM 743 N N . GLU A 1 92 ? -0.665 1.858 20.165 1.00 95.75 92 GLU A N 1
ATOM 744 C CA . GLU A 1 92 ? -0.296 0.573 19.576 1.00 95.75 92 GLU A CA 1
ATOM 745 C C . GLU A 1 92 ? 1.219 0.489 19.336 1.00 95.75 92 GLU A C 1
ATOM 747 O O . GLU A 1 92 ? 1.830 1.369 18.731 1.00 95.75 92 GLU A O 1
ATOM 752 N N . GLU A 1 93 ? 1.837 -0.619 19.751 1.00 94.00 93 GLU A N 1
ATOM 753 C CA . GLU A 1 93 ? 3.281 -0.854 19.575 1.00 94.00 93 GLU A CA 1
ATOM 754 C C . GLU A 1 93 ? 3.655 -1.327 18.158 1.00 94.00 93 GLU A C 1
ATOM 756 O O . GLU A 1 93 ? 4.832 -1.514 17.840 1.00 94.00 93 GLU A O 1
ATOM 761 N N . GLN A 1 94 ? 2.664 -1.592 17.300 1.00 92.38 94 GLN A N 1
ATOM 762 C CA . GLN A 1 94 ? 2.866 -2.190 15.983 1.00 92.38 94 GLN A CA 1
ATOM 763 C C . GLN A 1 94 ? 1.950 -1.564 14.932 1.00 92.38 94 GLN A C 1
ATOM 765 O O . GLN A 1 94 ? 0.776 -1.289 15.170 1.00 92.38 94 GLN A O 1
ATOM 770 N N . ILE A 1 95 ? 2.470 -1.425 13.712 1.00 92.38 95 ILE A N 1
ATOM 771 C CA . ILE A 1 95 ? 1.651 -1.057 12.557 1.00 92.38 95 ILE A CA 1
ATOM 772 C C . ILE A 1 95 ? 0.794 -2.265 12.157 1.00 92.38 95 ILE A C 1
ATOM 774 O O . ILE A 1 95 ? 1.304 -3.374 11.958 1.00 92.38 95 ILE A O 1
ATOM 778 N N . ARG A 1 96 ? -0.509 -2.032 11.998 1.00 92.81 96 ARG A N 1
ATOM 779 C CA . ARG A 1 96 ? -1.488 -2.963 11.433 1.00 92.81 96 ARG A CA 1
ATOM 780 C C . ARG A 1 96 ? -1.972 -2.462 10.072 1.00 92.81 96 ARG A C 1
ATOM 782 O O . ARG A 1 96 ? -1.680 -1.334 9.675 1.00 92.81 96 ARG A O 1
ATOM 789 N N . SER A 1 97 ? -2.708 -3.300 9.343 1.00 91.31 97 SER A N 1
ATOM 790 C CA . SER A 1 97 ? -3.199 -2.953 8.003 1.00 91.31 97 SER A CA 1
ATOM 791 C C . SER A 1 97 ? -4.174 -1.776 8.019 1.00 91.31 97 SER A C 1
ATOM 793 O O . SER A 1 97 ? -4.158 -0.973 7.089 1.00 91.31 97 SER A O 1
ATOM 795 N N . VAL A 1 98 ? -4.942 -1.615 9.100 1.00 91.62 98 VAL A N 1
ATOM 796 C CA . VAL A 1 98 ? -5.817 -0.452 9.305 1.00 91.62 98 VAL A CA 1
ATOM 797 C C . VAL A 1 98 ? -5.039 0.866 9.359 1.00 91.62 98 VAL A C 1
ATOM 799 O O . VAL A 1 98 ? -5.455 1.835 8.738 1.00 91.62 98 VAL A O 1
ATOM 802 N N . HIS A 1 99 ? -3.864 0.907 9.994 1.00 94.44 99 HIS A N 1
ATOM 803 C CA . HIS A 1 99 ? -3.060 2.133 10.063 1.00 94.44 99 HIS A CA 1
ATOM 804 C C . HIS A 1 99 ? -2.486 2.531 8.702 1.00 94.44 99 HIS A C 1
ATOM 806 O O . HIS A 1 99 ? -2.394 3.715 8.389 1.00 94.44 99 HIS A O 1
ATOM 812 N N . LEU A 1 100 ? -2.124 1.543 7.875 1.00 92.38 100 LEU A N 1
ATOM 813 C CA . LEU A 1 100 ? -1.7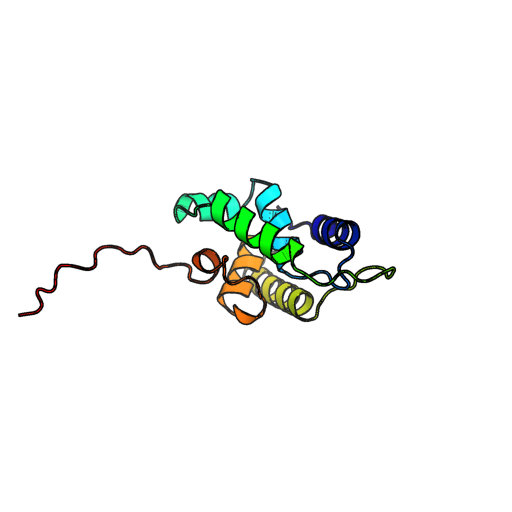24 1.799 6.490 1.00 92.38 100 LEU A CA 1
ATOM 814 C C . LEU A 1 100 ? -2.892 2.363 5.679 1.00 92.38 100 LEU A C 1
ATOM 816 O O . LEU A 1 100 ? -2.705 3.308 4.924 1.00 92.38 100 LEU A O 1
ATOM 820 N N . LEU A 1 101 ? -4.094 1.807 5.848 1.00 90.38 101 LEU A N 1
ATOM 821 C CA . LEU A 1 101 ? -5.298 2.305 5.184 1.00 90.38 101 LEU A CA 1
ATOM 822 C C . LEU A 1 101 ? -5.627 3.739 5.595 1.00 90.38 101 LEU A C 1
ATOM 824 O O . LEU A 1 101 ? -5.838 4.577 4.728 1.00 90.38 101 LEU A O 1
ATOM 828 N N . MET A 1 102 ? -5.600 4.042 6.891 1.00 92.00 102 MET A N 1
ATOM 829 C CA . MET A 1 102 ? -5.832 5.401 7.386 1.00 92.00 102 MET A CA 1
ATOM 830 C C . MET A 1 102 ? -4.804 6.391 6.820 1.00 92.00 102 MET A C 1
ATOM 832 O O . MET A 1 102 ? -5.185 7.446 6.322 1.00 92.00 102 MET A O 1
ATOM 836 N N . GLY A 1 103 ? -3.518 6.022 6.787 1.00 93.38 103 GLY A N 1
ATOM 837 C CA . GLY A 1 103 ? -2.482 6.858 6.172 1.00 93.38 103 GLY A CA 1
ATOM 838 C C . GLY A 1 103 ? -2.695 7.098 4.670 1.00 93.38 103 GLY A C 1
ATOM 839 O O . GLY A 1 103 ? -2.372 8.175 4.172 1.00 93.38 103 GLY A O 1
ATOM 840 N N . LEU A 1 104 ? -3.262 6.126 3.946 1.00 90.75 104 LEU A N 1
ATOM 841 C CA . LEU A 1 104 ? -3.623 6.273 2.530 1.00 90.75 104 LEU A CA 1
ATOM 842 C C . LEU A 1 104 ? -4.856 7.151 2.317 1.00 90.75 104 LEU A C 1
ATOM 844 O O . LEU A 1 104 ? -4.880 7.928 1.368 1.00 90.75 104 LEU A O 1
ATOM 848 N N . VAL A 1 105 ? -5.851 7.064 3.196 1.00 89.12 105 VAL A N 1
ATOM 849 C CA . VAL A 1 105 ? -7.038 7.933 3.158 1.00 89.12 105 VAL A CA 1
ATOM 850 C C . VAL A 1 105 ? -6.636 9.391 3.387 1.00 89.12 105 VAL A C 1
ATOM 852 O O . VAL A 1 105 ? -7.116 10.274 2.682 1.00 89.12 105 VAL A O 1
ATOM 855 N N . GLU A 1 106 ? -5.699 9.647 4.305 1.00 89.31 106 GLU A N 1
ATOM 856 C CA . GLU A 1 106 ? -5.154 10.991 4.547 1.00 89.31 106 GLU A CA 1
ATOM 857 C C . GLU A 1 106 ? -4.245 11.497 3.415 1.00 89.31 106 GLU A C 1
ATOM 859 O O . GLU A 1 106 ? -4.175 12.701 3.158 1.00 89.31 106 GLU A O 1
ATOM 864 N N . LYS A 1 107 ? -3.510 10.599 2.748 1.00 90.38 107 LYS A N 1
ATOM 865 C CA . LYS A 1 107 ? -2.538 10.935 1.695 1.00 90.38 107 LYS A CA 1
ATOM 866 C C . LYS A 1 107 ? -2.730 10.056 0.463 1.00 90.38 107 LYS A C 1
ATOM 868 O O . LYS A 1 107 ? -1.882 9.233 0.118 1.00 90.38 107 LYS A O 1
ATOM 873 N N . GLN A 1 108 ? -3.843 10.272 -0.231 1.00 88.25 108 GLN A N 1
ATOM 874 C CA . GLN A 1 108 ? -4.237 9.466 -1.392 1.00 88.25 108 GLN A CA 1
ATOM 875 C C . GLN A 1 108 ? -3.199 9.506 -2.525 1.00 88.25 108 GLN A C 1
ATOM 877 O O . GLN A 1 108 ? -2.995 8.511 -3.213 1.00 88.25 108 GLN A O 1
ATOM 882 N N . ASN A 1 109 ? -2.459 10.614 -2.653 1.00 89.44 109 ASN A N 1
ATOM 883 C CA . ASN A 1 109 ? -1.395 10.797 -3.646 1.00 89.44 109 ASN A CA 1
ATOM 884 C C . ASN A 1 109 ? -0.158 9.899 -3.439 1.00 89.44 109 ASN A C 1
ATOM 886 O O . ASN A 1 109 ? 0.769 9.944 -4.250 1.00 89.44 109 ASN A O 1
ATOM 890 N N . LEU A 1 110 ? -0.103 9.119 -2.353 1.00 92.62 110 LEU A N 1
ATOM 891 C CA . LEU A 1 110 ? 0.923 8.094 -2.157 1.00 92.62 110 LEU A CA 1
ATOM 892 C C . LEU A 1 110 ? 0.670 6.850 -3.018 1.00 92.62 110 LEU A C 1
ATOM 894 O O . LEU A 1 110 ? 1.616 6.104 -3.268 1.00 92.62 110 LEU A O 1
ATOM 898 N N . MET A 1 111 ? -0.566 6.646 -3.480 1.00 90.75 111 MET A N 1
ATOM 899 C CA . MET A 1 111 ? -0.918 5.623 -4.464 1.00 90.75 111 MET A CA 1
ATOM 900 C C . MET A 1 111 ? -0.986 6.244 -5.858 1.00 90.75 111 MET A C 1
ATOM 902 O O . MET A 1 111 ? -1.432 7.374 -6.037 1.00 90.75 111 MET A O 1
ATOM 906 N N . ARG A 1 112 ? -0.550 5.480 -6.852 1.00 90.94 112 ARG A N 1
ATOM 907 C CA . ARG A 1 112 ? -0.568 5.822 -8.280 1.00 90.94 112 ARG A CA 1
ATOM 908 C C . ARG A 1 112 ? -1.508 4.922 -9.088 1.00 90.94 112 ARG A C 1
ATOM 910 O O . ARG A 1 112 ? -1.648 5.114 -10.292 1.00 90.94 112 ARG A O 1
ATOM 917 N N . CYS A 1 113 ? -2.073 3.894 -8.457 1.00 90.75 113 CYS A N 1
ATOM 918 C CA . CYS A 1 113 ? -3.062 3.006 -9.058 1.00 90.75 113 CYS A CA 1
ATOM 919 C C . CYS A 1 113 ? -4.473 3.558 -8.807 1.00 90.75 113 CYS A C 1
ATOM 921 O O . CYS A 1 113 ? -4.996 3.437 -7.698 1.00 90.75 113 CYS A O 1
ATOM 923 N N . ASP A 1 114 ? -5.080 4.147 -9.840 1.00 82.19 114 ASP A N 1
ATOM 924 C CA . ASP A 1 114 ? -6.393 4.807 -9.754 1.00 82.19 114 ASP A CA 1
ATOM 925 C C . ASP A 1 114 ? -7.553 3.832 -9.479 1.00 82.19 114 ASP A C 1
ATOM 927 O O . ASP A 1 114 ? -8.546 4.208 -8.859 1.00 82.19 114 ASP A O 1
ATOM 931 N N . GLY A 1 115 ? -7.411 2.554 -9.860 1.00 80.50 115 GLY A N 1
ATOM 932 C CA . GLY A 1 115 ? -8.413 1.502 -9.611 1.00 80.50 115 GLY A CA 1
ATOM 933 C C . GLY A 1 115 ? -8.657 1.198 -8.126 1.00 80.50 115 GLY A C 1
ATOM 934 O O . GLY A 1 115 ? -9.579 0.482 -7.754 1.00 80.50 115 GLY A O 1
ATOM 935 N N . LEU A 1 116 ? -7.865 1.794 -7.234 1.00 80.88 116 LEU A N 1
ATOM 936 C CA . LEU A 1 116 ? -8.011 1.643 -5.789 1.00 80.88 116 LEU A CA 1
ATOM 937 C C . LEU A 1 116 ? -8.937 2.671 -5.150 1.00 80.88 116 LEU A C 1
ATOM 939 O O . LEU A 1 116 ? -8.996 2.737 -3.920 1.00 80.88 116 LEU A O 1
ATOM 943 N N . TRP A 1 117 ? -9.673 3.442 -5.953 1.00 74.81 117 TRP A N 1
ATOM 944 C CA . TRP A 1 117 ? -10.610 4.456 -5.475 1.00 74.81 117 TRP A CA 1
ATOM 945 C C . TRP A 1 117 ? -11.518 3.984 -4.316 1.00 74.81 117 TRP A C 1
ATOM 947 O O . TRP A 1 117 ? -11.593 4.733 -3.340 1.00 74.81 117 TRP A O 1
ATOM 957 N N . PRO A 1 118 ? -12.096 2.754 -4.298 1.00 74.12 118 PRO A N 1
ATOM 958 C CA . PRO A 1 118 ? -13.016 2.341 -3.228 1.00 74.12 118 PRO A CA 1
ATOM 959 C C . PRO A 1 118 ? -12.350 2.293 -1.846 1.00 74.12 118 PRO A C 1
ATOM 961 O O . PRO A 1 118 ? -13.005 2.399 -0.811 1.00 74.12 118 PRO A O 1
ATOM 964 N N . LEU A 1 119 ? -11.024 2.128 -1.825 1.00 71.81 119 LEU A N 1
ATOM 965 C CA . LEU A 1 119 ? -10.208 2.088 -0.613 1.00 71.81 119 LEU A CA 1
ATOM 966 C C . LEU A 1 119 ? -9.857 3.481 -0.094 1.00 71.81 119 LEU A C 1
ATOM 968 O O . LEU A 1 119 ? -9.570 3.642 1.091 1.00 71.81 119 LEU A O 1
ATOM 972 N N . LEU A 1 120 ? -9.805 4.459 -0.997 1.00 69.94 120 LEU A N 1
ATOM 973 C CA . LEU A 1 120 ? -9.328 5.812 -0.727 1.00 69.94 120 LEU A CA 1
ATOM 974 C C . LEU A 1 120 ? -10.464 6.746 -0.300 1.00 69.94 120 LEU A C 1
ATOM 976 O O . LEU A 1 120 ? -10.204 7.776 0.316 1.00 69.94 120 LEU A O 1
ATOM 980 N N . THR A 1 121 ? -11.714 6.370 -0.569 1.00 69.44 121 THR A N 1
ATOM 981 C CA . THR A 1 121 ? -12.905 7.191 -0.323 1.00 69.44 121 THR A CA 1
ATOM 982 C C . THR A 1 121 ? -13.784 6.701 0.826 1.00 69.44 121 THR A C 1
ATOM 984 O O . THR A 1 121 ? -14.934 7.121 0.863 1.00 69.44 121 THR A O 1
ATOM 987 N N . LEU A 1 122 ? -13.284 5.844 1.738 1.00 58.88 122 LEU A N 1
ATOM 988 C CA . LEU A 1 122 ? -14.032 5.237 2.864 1.00 58.88 122 LEU A CA 1
ATOM 989 C C . LEU A 1 122 ? -15.278 6.051 3.276 1.00 58.88 122 LEU A C 1
ATOM 991 O O . LEU A 1 122 ? -15.162 7.019 4.027 1.00 58.88 122 LEU A O 1
ATOM 995 N N . GLY A 1 123 ? -16.452 5.655 2.759 1.00 53.59 123 GLY A N 1
ATOM 996 C CA . GLY A 1 123 ? -17.724 6.341 3.014 1.00 53.59 123 GLY A CA 1
ATOM 997 C C . GLY A 1 123 ? -18.527 6.854 1.809 1.00 53.59 123 GLY A C 1
ATOM 998 O O . GLY A 1 123 ? -19.268 7.812 1.986 1.00 53.59 123 GLY A O 1
ATOM 999 N N . TRP A 1 124 ? -18.457 6.234 0.627 1.00 41.97 124 TRP A N 1
ATOM 1000 C CA . TRP A 1 124 ? -19.512 6.407 -0.387 1.00 41.97 124 TRP A CA 1
ATOM 1001 C C . TRP A 1 124 ? -20.136 5.051 -0.704 1.00 41.97 124 TRP A C 1
ATOM 1003 O O . TRP A 1 124 ? -19.912 4.474 -1.762 1.00 41.97 124 TRP A O 1
ATOM 1013 N N . SER A 1 125 ? -20.906 4.523 0.247 1.00 44.72 125 SER A N 1
ATOM 1014 C CA . SER A 1 125 ? -22.113 3.814 -0.156 1.00 44.72 125 SER A CA 1
ATOM 1015 C C . SER A 1 125 ? -23.003 4.871 -0.808 1.00 44.72 125 SER A C 1
ATOM 1017 O O . SER A 1 125 ? -23.359 5.856 -0.159 1.00 44.72 125 SER A O 1
ATOM 1019 N N . GLU A 1 126 ? -23.322 4.713 -2.089 1.00 46.16 126 GLU A N 1
ATOM 1020 C CA . GLU A 1 126 ? -24.505 5.347 -2.672 1.00 46.16 126 GLU A CA 1
ATOM 1021 C C . GLU A 1 126 ? -25.737 4.788 -1.945 1.00 46.16 126 GLU A C 1
ATOM 1023 O O . GLU A 1 126 ? -26.436 3.911 -2.441 1.00 46.16 126 GLU A O 1
ATOM 1028 N N . GLU A 1 127 ? -25.998 5.264 -0.729 1.00 51.31 127 GLU A N 1
ATOM 1029 C CA . GLU A 1 127 ? -27.349 5.225 -0.198 1.00 51.31 127 GLU A CA 1
ATOM 1030 C C . GLU A 1 127 ? -28.127 6.344 -0.899 1.00 51.31 127 GLU A C 1
ATOM 1032 O O . GLU A 1 127 ? -27.951 7.529 -0.627 1.00 51.31 127 GLU A O 1
ATOM 1037 N N . GLU A 1 128 ? -28.949 5.918 -1.859 1.00 49.72 128 GLU A N 1
ATOM 1038 C CA . GLU A 1 128 ? -30.196 6.561 -2.276 1.00 49.72 128 GLU A CA 1
ATOM 1039 C C . GLU A 1 128 ? -30.094 8.024 -2.749 1.00 49.72 128 GLU A C 1
ATOM 1041 O O . GLU A 1 128 ? -30.533 8.975 -2.105 1.00 49.72 128 GLU A O 1
ATOM 1046 N N . GLY A 1 129 ? -29.633 8.189 -3.992 1.00 39.47 129 GLY A N 1
ATOM 1047 C CA . GLY A 1 129 ? -29.959 9.345 -4.826 1.00 39.47 129 GLY A CA 1
ATOM 1048 C C . GLY A 1 129 ? -31.401 9.259 -5.323 1.00 39.47 129 GLY A C 1
ATOM 1049 O O . GLY A 1 129 ? -31.672 8.780 -6.421 1.00 39.47 129 GLY A O 1
ATOM 1050 N N . ILE A 1 130 ? -32.307 9.698 -4.458 1.00 40.97 130 ILE A N 1
ATOM 1051 C CA . ILE A 1 130 ? -33.718 10.017 -4.680 1.00 40.97 130 ILE A CA 1
ATOM 1052 C C . ILE A 1 130 ? -33.921 10.646 -6.064 1.00 40.97 130 ILE A C 1
ATOM 1054 O O . ILE A 1 130 ? -33.166 11.528 -6.476 1.00 40.97 130 ILE A O 1
ATOM 1058 N N . GLY A 1 131 ? -34.980 10.210 -6.751 1.00 43.62 131 GLY A N 1
ATOM 1059 C CA . GLY A 1 131 ? -35.452 10.832 -7.977 1.00 43.62 131 GLY A CA 1
ATOM 1060 C C . GLY A 1 131 ? -35.571 12.344 -7.813 1.00 43.62 131 GLY A C 1
ATOM 1061 O O . GLY A 1 131 ? -36.374 12.837 -7.026 1.00 43.62 131 GLY A O 1
ATOM 1062 N N . LEU A 1 132 ? -34.779 13.071 -8.588 1.00 36.62 132 LEU A N 1
ATOM 1063 C CA . LEU A 1 132 ? -35.155 14.396 -9.033 1.00 36.62 132 LEU A CA 1
ATOM 1064 C C . LEU A 1 132 ? -35.468 14.257 -10.516 1.00 36.62 132 LEU A C 1
ATOM 1066 O O . LEU A 1 132 ? -34.576 14.139 -11.356 1.00 36.62 132 LEU A O 1
ATOM 1070 N N . GLU A 1 133 ? -36.772 14.186 -10.788 1.00 36.81 133 GLU A N 1
ATOM 1071 C CA . GLU A 1 133 ? -37.347 14.602 -12.061 1.00 36.81 133 GLU A CA 1
ATOM 1072 C C . GLU A 1 133 ? -36.713 15.940 -12.450 1.00 36.81 133 GLU A C 1
ATOM 1074 O O . GLU A 1 133 ? -36.787 16.923 -11.712 1.00 36.81 133 GLU A O 1
ATOM 1079 N N . PHE A 1 134 ? -36.059 15.954 -13.606 1.00 39.22 134 PHE A N 1
ATOM 1080 C CA . PHE A 1 134 ? -35.859 17.186 -14.345 1.00 39.22 134 PHE A CA 1
ATOM 1081 C C . PHE A 1 134 ? -37.140 17.405 -15.154 1.00 39.22 134 PHE A C 1
ATOM 1083 O O . PHE A 1 134 ? -37.335 16.740 -16.173 1.00 39.22 134 PHE A O 1
ATOM 1090 N N . ASP A 1 135 ? -38.013 18.279 -14.650 1.00 40.84 135 ASP A N 1
ATOM 1091 C CA . ASP A 1 135 ? -38.890 19.092 -15.505 1.00 40.84 135 ASP A CA 1
ATOM 1092 C C . ASP A 1 135 ? -38.042 20.074 -16.337 1.00 40.84 135 ASP A C 1
ATOM 1094 O O . ASP A 1 135 ? -37.054 20.627 -15.790 1.00 40.84 135 ASP A O 1
#

Secondary structure (DSSP, 8-state):
----THHHHHHHHHTT-SEE-HHHHHHHHHHH--SHHHHHHHHTT--HHHHHHHHHHHHHTSPP-SS-PPEEPHHHHHHHHHHHHHHHHTT-SS--HHHHHHHHHH-GGG---GGGHHHHS--------------

Organism: Raoultella terrigena (NCBI:txid577)

Radius of gyration: 16.55 Å; chains: 1; bounding box: 59×32×39 Å

Sequence (135 aa):
MPVRWKGAASLCQTRAHAEILPEHWRLKLLEQGEGDLTVLARCYEWDMDSLWQDLLGWLDNQPRSVRHRPQLSDALQTLMQQAWLIASLNGEEQIRSVHLLMGLVEKQNLMRCDGLWPLLTLGWSEEEGIGLEFD

InterPro domains:
  IPR004176 Clp, repeat (R) N-terminal domain [PF02861] (8-108)
  IPR036628 Clp, N-terminal domain superfamily [G3DSA:1.10.1780.10] (6-129)
  IPR036628 Clp, N-terminal domain superfamily [SSF81923] (8-111)

Foldseek 3Di:
DFQDCVQLLVVCVVLQHQARAPLSSVLVVLVVCDFPVVVLCVVLVPPSVLVNVLSVVVSNPGDHDPDDRHYHDPLNVQLVVQLVVVCVVVVHPHRGPVSSLVSCLVPVVSDPRPSCVSSNPPDDPPPDPDDDDDD